Protein AF-A0AAE4UZ36-F1 (afdb_monomer_lite)

Radius of gyration: 22.59 Å; chains: 1; bounding box: 42×23×62 Å

Organism: NCBI:txid1990687

Secondary structure (DSSP, 8-state):
-TTTTHHHH----HHHHHHHHHHHHHHHHHHHHH-SHHHHHHHHHHHHHHHHHHHHHHHHHTTTTSHHHHHHHHHHHHHHHHIIIIIIIHHHHTTTTGGG---

pLDDT: mean 92.18, std 11.39, range [48.03, 98.75]

Structure (mmCIF, N/CA/C/O backbone):
data_AF-A0AAE4UZ36-F1
#
_entry.id   AF-A0AAE4UZ36-F1
#
loop_
_atom_site.group_PDB
_atom_site.id
_atom_site.type_symbol
_atom_site.label_atom_id
_atom_site.label_alt_id
_atom_site.label_comp_id
_atom_site.label_asym_id
_atom_site.label_entity_id
_atom_site.label_seq_id
_atom_site.pdbx_PDB_ins_code
_atom_site.Cartn_x
_atom_site.Cartn_y
_atom_site.Cartn_z
_atom_site.occupancy
_atom_site.B_iso_or_equiv
_atom_site.auth_seq_id
_atom_site.auth_comp_id
_atom_site.auth_asym_id
_atom_site.auth_atom_id
_atom_site.pdbx_PDB_model_num
ATOM 1 N N . MET A 1 1 ? 11.106 2.724 32.831 1.00 48.03 1 MET A N 1
ATOM 2 C CA . MET A 1 1 ? 10.379 1.589 32.226 1.00 48.03 1 MET A CA 1
ATOM 3 C C . MET A 1 1 ? 8.953 2.074 32.040 1.00 48.03 1 MET A C 1
ATOM 5 O O . MET A 1 1 ? 8.321 2.375 33.035 1.00 48.03 1 MET A O 1
ATOM 9 N N . ALA A 1 2 ? 8.479 2.251 30.803 1.00 56.22 2 ALA A N 1
ATOM 10 C CA . ALA A 1 2 ? 7.209 2.937 30.498 1.00 56.22 2 ALA A CA 1
ATOM 11 C C . ALA A 1 2 ? 5.933 2.217 31.001 1.00 56.22 2 ALA A C 1
ATOM 13 O O . ALA A 1 2 ? 4.830 2.635 30.686 1.00 56.22 2 ALA A O 1
ATOM 14 N N . ILE A 1 3 ? 6.085 1.127 31.759 1.00 59.56 3 ILE A N 1
ATOM 15 C CA . ILE A 1 3 ? 5.001 0.265 32.251 1.00 59.56 3 ILE A CA 1
ATOM 16 C C . ILE A 1 3 ? 4.961 0.261 33.798 1.00 59.56 3 ILE A C 1
ATOM 18 O O . ILE A 1 3 ? 4.146 -0.422 34.400 1.00 59.56 3 ILE A O 1
ATOM 22 N N . SER A 1 4 ? 5.829 1.019 34.482 1.00 63.19 4 SER A N 1
ATOM 23 C CA . SER A 1 4 ? 5.873 1.032 35.957 1.00 63.19 4 SER A CA 1
ATOM 24 C C . SER A 1 4 ? 4.811 1.930 36.606 1.00 63.19 4 SER A C 1
ATOM 26 O O . SER A 1 4 ? 4.455 1.680 37.752 1.00 63.19 4 SER A O 1
ATOM 28 N N . ASP A 1 5 ? 4.266 2.898 35.863 1.00 60.19 5 ASP A N 1
ATOM 29 C CA . ASP A 1 5 ? 3.323 3.911 36.367 1.00 60.19 5 ASP A CA 1
ATOM 30 C C . ASP A 1 5 ? 1.870 3.651 35.930 1.00 60.19 5 ASP A C 1
ATOM 32 O O . ASP A 1 5 ? 1.040 4.551 35.951 1.00 60.19 5 ASP A O 1
ATOM 36 N N . VAL A 1 6 ? 1.521 2.421 35.523 1.00 64.88 6 VAL A N 1
ATOM 37 C CA . VAL A 1 6 ? 0.146 2.085 35.089 1.00 64.88 6 VAL A CA 1
ATOM 38 C C . VAL A 1 6 ? -0.882 2.468 36.155 1.00 64.88 6 VAL A C 1
ATOM 40 O O . VAL A 1 6 ? -1.937 2.987 35.818 1.00 64.88 6 VAL A O 1
ATOM 43 N N . THR A 1 7 ? -0.559 2.286 37.434 1.00 66.38 7 THR A N 1
ATOM 44 C CA . THR A 1 7 ? -1.428 2.640 38.564 1.00 66.38 7 THR A CA 1
ATOM 45 C C . THR A 1 7 ? -1.679 4.149 38.676 1.00 66.38 7 THR A C 1
ATOM 47 O O . THR A 1 7 ? -2.778 4.550 39.046 1.00 66.38 7 THR A O 1
ATOM 50 N N . ASP A 1 8 ? -0.700 4.977 38.294 1.00 63.69 8 ASP A N 1
ATOM 51 C CA . ASP A 1 8 ? -0.795 6.444 38.273 1.00 63.69 8 ASP A CA 1
ATOM 52 C C . ASP A 1 8 ? -1.519 6.976 37.026 1.00 63.69 8 ASP A C 1
ATOM 54 O O .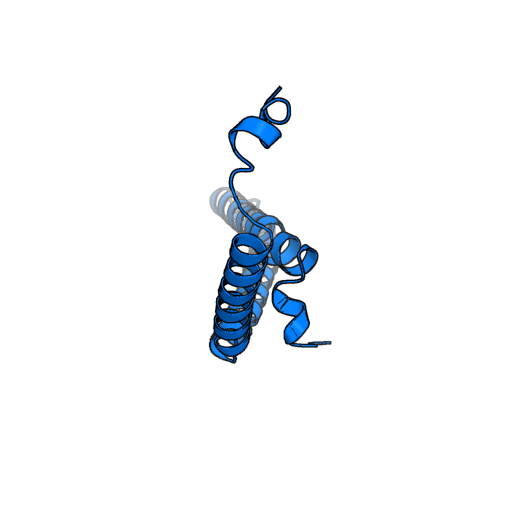 ASP A 1 8 ? -1.757 8.174 36.942 1.00 63.69 8 ASP A O 1
ATOM 58 N N . TYR A 1 9 ? -1.889 6.110 36.075 1.00 56.4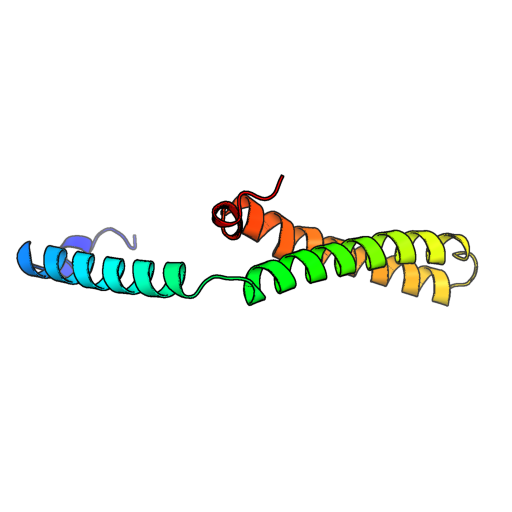1 9 TYR A N 1
ATOM 59 C CA . TYR A 1 9 ? -2.762 6.427 34.934 1.00 56.41 9 TYR A CA 1
ATOM 60 C C . TYR A 1 9 ? -4.086 5.635 34.956 1.00 56.41 9 TYR A C 1
ATOM 62 O O . TYR A 1 9 ? -5.006 5.932 34.194 1.00 56.41 9 TYR A O 1
ATOM 70 N N . ALA A 1 10 ? -4.215 4.637 35.836 1.00 68.44 10 ALA A N 1
ATOM 71 C CA . ALA A 1 10 ? -5.391 3.783 35.999 1.00 68.44 10 ALA A CA 1
ATOM 72 C C . ALA A 1 10 ? -6.405 4.418 36.963 1.00 68.44 10 ALA A C 1
ATOM 74 O O . ALA A 1 10 ? -6.722 3.882 38.022 1.00 68.44 10 ALA A O 1
ATOM 75 N N . HIS A 1 11 ? -6.905 5.594 36.592 1.00 76.06 11 HIS A N 1
ATOM 76 C CA . HIS A 1 11 ? -7.975 6.286 37.324 1.00 76.06 11 HIS A CA 1
ATOM 77 C C . HIS A 1 11 ? -9.375 5.854 36.884 1.00 76.06 11 HIS A C 1
ATOM 79 O O . HIS A 1 11 ? -10.363 6.332 37.436 1.00 76.06 11 HIS A O 1
ATOM 85 N N . LEU A 1 12 ? -9.452 5.020 35.846 1.00 83.81 12 LEU A N 1
ATOM 86 C CA . LEU A 1 12 ? -10.706 4.584 35.258 1.00 83.81 12 LEU A CA 1
ATOM 87 C C . LEU A 1 12 ? -11.391 3.602 36.200 1.00 83.81 12 LEU A C 1
ATOM 89 O O . LEU A 1 12 ? -10.794 2.620 36.643 1.00 83.81 12 LEU A O 1
ATOM 93 N N . THR A 1 13 ? -12.653 3.880 36.495 1.00 89.62 13 THR A N 1
ATOM 94 C CA . THR A 1 13 ? -13.528 2.910 37.142 1.00 89.62 13 THR A CA 1
ATOM 95 C C . THR A 1 13 ? -13.901 1.809 36.151 1.00 89.62 13 THR A C 1
ATOM 97 O O . THR A 1 13 ? -13.787 1.988 34.938 1.00 89.62 13 THR A O 1
ATOM 100 N N . ASP A 1 14 ? -14.410 0.682 36.647 1.00 89.62 14 ASP A N 1
ATOM 101 C CA . ASP A 1 14 ? -14.910 -0.394 35.780 1.00 89.62 14 ASP A CA 1
ATOM 102 C C . ASP A 1 14 ? -15.980 0.113 34.794 1.00 89.62 14 ASP A C 1
ATOM 104 O O . ASP A 1 14 ? -16.006 -0.299 33.636 1.00 89.62 14 ASP A O 1
ATOM 108 N N . ALA A 1 15 ? -16.813 1.068 35.227 1.00 91.88 15 ALA A N 1
ATOM 109 C CA . ALA A 1 15 ? -17.820 1.704 34.382 1.00 91.88 15 ALA A CA 1
ATOM 110 C C . ALA A 1 15 ? -17.199 2.568 33.270 1.00 91.88 15 ALA A C 1
ATOM 112 O O . ALA A 1 15 ? -17.702 2.567 32.148 1.00 91.88 15 ALA A O 1
ATOM 113 N N . ASP A 1 16 ? -16.100 3.277 33.552 1.00 91.31 16 ASP A N 1
ATOM 114 C CA . ASP A 1 16 ? -15.390 4.065 32.536 1.00 91.31 16 ASP A CA 1
ATOM 115 C C . ASP A 1 16 ? -14.725 3.152 31.496 1.00 91.31 16 ASP A C 1
ATOM 117 O O . ASP A 1 16 ? -14.726 3.459 30.304 1.00 91.31 16 ASP A O 1
ATOM 121 N N . VAL A 1 17 ? -14.185 2.008 31.933 1.00 91.25 17 VAL A N 1
ATOM 122 C CA . VAL A 1 17 ? -13.613 0.998 31.032 1.00 91.25 17 VAL A CA 1
ATOM 123 C C . VAL A 1 17 ? -14.696 0.399 30.136 1.00 91.25 17 VAL A C 1
ATOM 125 O O . VAL A 1 17 ? -14.490 0.293 28.930 1.00 91.25 17 VAL A O 1
ATOM 128 N N . GLU A 1 18 ? -15.858 0.046 30.689 1.00 94.31 18 GLU A N 1
ATOM 129 C CA . GLU A 1 18 ? -16.973 -0.507 29.912 1.00 94.31 18 GLU A CA 1
ATOM 130 C C . GLU A 1 18 ? -17.514 0.500 28.887 1.00 94.31 18 GLU A C 1
ATOM 132 O O . GLU A 1 18 ? -17.723 0.146 27.723 1.00 94.31 18 GLU A O 1
ATOM 137 N N . ALA A 1 19 ? -17.663 1.769 29.281 1.00 95.06 19 ALA A N 1
ATOM 138 C CA . ALA A 1 19 ? -18.047 2.841 28.367 1.00 95.06 19 ALA A CA 1
ATOM 139 C C . ALA A 1 19 ? -17.034 2.994 27.220 1.00 95.06 19 ALA A C 1
ATOM 141 O O . ALA A 1 19 ? -17.423 3.019 26.051 1.00 95.06 19 ALA A O 1
ATOM 142 N N . LEU A 1 20 ? -15.735 3.004 27.536 1.00 94.56 20 LEU A N 1
ATOM 143 C CA . LEU A 1 20 ? -14.663 3.108 26.547 1.00 94.56 20 LEU A CA 1
ATOM 144 C C . LEU A 1 20 ? -14.628 1.903 25.591 1.00 94.56 20 LEU A C 1
ATOM 146 O O . LEU A 1 20 ? -14.420 2.071 24.390 1.00 94.56 20 LEU A O 1
ATOM 150 N N . CYS A 1 21 ? -14.858 0.687 26.095 1.00 95.81 21 CYS A N 1
ATOM 151 C CA . CYS A 1 21 ? -15.003 -0.501 25.254 1.00 95.81 21 CYS A CA 1
ATOM 152 C C . CYS A 1 21 ? -16.164 -0.344 24.266 1.00 95.81 21 CYS A C 1
ATOM 154 O O . CYS A 1 21 ? -15.985 -0.611 23.078 1.00 95.81 21 CYS A O 1
ATOM 156 N N . GLY A 1 22 ? -17.317 0.146 24.734 1.00 97.50 22 GLY A N 1
ATOM 157 C CA . GLY A 1 22 ? -18.472 0.420 23.878 1.00 97.50 22 GLY A CA 1
ATOM 158 C C . GLY A 1 22 ? -18.174 1.448 22.783 1.00 97.50 22 GLY A C 1
ATOM 159 O O . GLY A 1 22 ? -18.563 1.252 21.632 1.00 97.50 22 GLY A O 1
ATOM 160 N N . GLU A 1 23 ? -17.436 2.510 23.108 1.00 97.50 23 GLU A N 1
ATOM 161 C CA . GLU A 1 23 ? -17.002 3.517 22.132 1.00 97.50 23 GLU A CA 1
ATOM 162 C C . GLU A 1 23 ? -16.042 2.934 21.084 1.00 97.50 23 GLU A C 1
ATOM 164 O O . GLU A 1 23 ? -16.217 3.166 19.884 1.00 97.50 23 GLU A O 1
ATOM 169 N N . PHE A 1 24 ? -15.057 2.132 21.499 1.00 97.88 24 PHE A N 1
ATOM 170 C CA . PHE A 1 24 ? -14.143 1.475 20.561 1.00 97.88 24 PHE A CA 1
ATOM 171 C C . PHE A 1 24 ? -14.848 0.460 19.664 1.00 97.88 24 PHE A C 1
ATOM 173 O O . PHE A 1 24 ? -14.535 0.380 18.474 1.00 97.88 24 PHE A O 1
ATOM 180 N N . ASP A 1 25 ? -15.812 -0.286 20.199 1.00 97.69 25 ASP A N 1
ATOM 181 C CA . ASP A 1 25 ? -16.618 -1.211 19.410 1.00 97.69 25 ASP A CA 1
ATOM 182 C C . ASP A 1 25 ? -17.495 -0.482 18.393 1.00 97.69 25 ASP A C 1
ATOM 184 O O . ASP A 1 25 ? -17.595 -0.934 17.252 1.00 97.69 25 ASP A O 1
ATOM 188 N N . ALA A 1 26 ? -18.073 0.665 18.759 1.00 97.94 26 ALA A N 1
ATOM 189 C CA . ALA A 1 26 ? -18.812 1.501 17.819 1.00 97.94 26 ALA A CA 1
ATOM 190 C C . ALA A 1 26 ? -17.910 1.973 16.666 1.00 97.94 26 ALA A C 1
ATOM 192 O O . ALA A 1 26 ? -18.260 1.790 15.502 1.00 97.94 26 ALA A O 1
ATOM 193 N N . ILE A 1 27 ? -16.706 2.473 16.974 1.00 97.31 27 ILE A N 1
ATOM 194 C CA . ILE A 1 27 ? -15.723 2.879 15.955 1.00 97.31 27 ILE A CA 1
ATOM 195 C C . ILE A 1 27 ? -15.337 1.693 15.064 1.00 97.31 27 ILE A C 1
ATOM 197 O O . ILE A 1 27 ? -15.285 1.830 13.842 1.00 97.31 27 ILE A O 1
ATOM 201 N N . ARG A 1 28 ? -15.066 0.520 15.649 1.00 95.19 28 ARG A N 1
ATOM 202 C CA . ARG A 1 28 ? -14.732 -0.691 14.890 1.00 95.19 28 ARG A CA 1
ATOM 203 C C . ARG A 1 28 ? -15.853 -1.058 13.923 1.00 95.19 28 ARG A C 1
ATOM 205 O O . ARG A 1 28 ? -15.572 -1.247 12.742 1.00 95.19 28 ARG A O 1
ATOM 212 N N . CYS A 1 29 ? -17.093 -1.115 14.404 1.00 96.62 29 CYS A N 1
ATOM 213 C CA . CYS A 1 29 ? -18.266 -1.412 13.586 1.00 96.62 29 CYS A CA 1
ATOM 214 C C . CYS A 1 29 ? -18.430 -0.404 12.443 1.00 96.62 29 CYS A C 1
ATOM 216 O O . CYS A 1 29 ? -18.649 -0.816 11.307 1.00 96.62 29 CYS A O 1
ATOM 218 N N . ASP A 1 30 ? -18.273 0.893 12.713 1.00 96.56 30 ASP A N 1
ATOM 219 C CA . ASP A 1 30 ? -18.378 1.941 11.694 1.00 96.56 30 ASP A CA 1
ATOM 220 C C . ASP A 1 30 ? -17.303 1.785 10.610 1.00 96.56 30 ASP A C 1
ATOM 222 O O . ASP A 1 30 ? -17.596 1.860 9.413 1.00 96.56 30 ASP A O 1
ATOM 226 N N . ILE A 1 31 ? -16.056 1.513 11.008 1.00 93.88 31 ILE A N 1
ATOM 227 C CA . ILE A 1 31 ? -14.953 1.292 10.068 1.00 93.88 31 ILE A CA 1
ATOM 228 C C . ILE A 1 31 ? -15.166 0.007 9.265 1.00 93.88 31 ILE A C 1
ATOM 230 O O . ILE A 1 31 ? -15.006 0.029 8.045 1.00 93.88 31 ILE A O 1
ATOM 234 N N . GLU A 1 32 ? -15.550 -1.099 9.902 1.00 93.81 32 GLU A N 1
ATOM 235 C CA . GLU A 1 32 ? -15.850 -2.362 9.221 1.00 93.81 32 GLU A CA 1
ATOM 236 C C . GLU A 1 32 ? -17.014 -2.209 8.235 1.00 93.81 32 GLU A C 1
ATOM 238 O O . GLU A 1 32 ? -16.905 -2.670 7.099 1.00 93.81 32 GLU A O 1
ATOM 243 N N . ALA A 1 33 ? -18.075 -1.495 8.617 1.00 94.25 33 ALA A N 1
ATOM 244 C CA . ALA A 1 33 ? -19.222 -1.207 7.758 1.00 94.25 33 ALA A CA 1
ATOM 245 C C . ALA A 1 33 ? -18.885 -0.250 6.602 1.00 94.25 33 ALA A C 1
ATOM 247 O O . ALA A 1 33 ? -19.542 -0.286 5.562 1.00 94.25 33 ALA A O 1
ATOM 248 N N . SER A 1 34 ? -17.868 0.603 6.764 1.00 94.50 34 SER A N 1
ATOM 249 C CA . SER A 1 34 ? -17.411 1.512 5.708 1.00 94.50 34 SER A CA 1
ATOM 250 C C . SER A 1 34 ? -16.619 0.816 4.595 1.00 94.50 34 SER A C 1
ATOM 252 O O . SER A 1 34 ? -16.496 1.375 3.501 1.00 94.50 34 SER A O 1
ATOM 254 N N . ARG A 1 35 ? -16.098 -0.395 4.853 1.00 94.88 35 ARG A N 1
ATOM 255 C CA . ARG A 1 35 ? -15.353 -1.184 3.864 1.00 94.88 35 ARG A CA 1
ATOM 256 C C . ARG A 1 35 ? -16.271 -1.626 2.736 1.00 94.88 35 ARG A C 1
ATOM 258 O O . ARG A 1 35 ? -17.420 -2.009 2.951 1.00 94.88 35 ARG A O 1
ATOM 265 N N . GLY A 1 36 ? -15.746 -1.649 1.517 1.00 94.75 36 GLY A N 1
ATOM 266 C CA . GLY A 1 36 ? -16.510 -2.198 0.405 1.00 94.75 36 GLY A CA 1
ATOM 267 C C . GLY A 1 36 ? -15.787 -2.189 -0.928 1.00 94.75 36 GLY A C 1
ATOM 268 O O . GLY A 1 36 ? -14.571 -2.347 -1.026 1.00 94.75 36 GLY A O 1
ATOM 269 N N . GLU A 1 37 ? -16.560 -2.002 -1.996 1.00 95.31 37 GLU A N 1
ATOM 270 C CA . GLU A 1 37 ? -16.077 -2.157 -3.370 1.00 95.31 37 GLU A CA 1
ATOM 271 C C . GLU A 1 37 ? -14.920 -1.205 -3.714 1.00 95.31 37 GLU A C 1
ATOM 273 O O . GLU A 1 37 ? -14.059 -1.528 -4.532 1.00 95.31 37 GLU A O 1
ATOM 278 N N . ARG A 1 38 ? -14.872 -0.019 -3.093 1.00 96.00 38 ARG A N 1
ATOM 279 C CA . ARG A 1 38 ? -13.769 0.928 -3.294 1.00 96.00 38 ARG A CA 1
ATOM 280 C C . ARG A 1 38 ? -12.440 0.336 -2.831 1.00 96.00 38 ARG A C 1
ATOM 282 O O . ARG A 1 38 ? -11.459 0.445 -3.566 1.00 96.00 38 ARG A O 1
ATOM 289 N N . ASP A 1 39 ? -12.426 -0.280 -1.657 1.00 96.38 39 ASP A N 1
ATOM 290 C CA . ASP A 1 39 ? -11.227 -0.857 -1.053 1.00 96.38 39 ASP A CA 1
ATOM 291 C C . ASP A 1 39 ? -10.804 -2.120 -1.806 1.00 96.38 39 ASP A C 1
ATOM 293 O O . ASP A 1 39 ? -9.633 -2.263 -2.159 1.00 96.38 39 ASP A O 1
ATOM 297 N N . ALA A 1 40 ? -11.770 -2.966 -2.182 1.00 95.88 40 ALA A N 1
ATOM 298 C CA . ALA A 1 40 ? -11.527 -4.127 -3.039 1.00 95.88 40 ALA A CA 1
ATOM 299 C C . ALA A 1 40 ? -10.917 -3.716 -4.393 1.00 95.88 40 ALA A C 1
ATOM 301 O O . ALA A 1 40 ? -9.904 -4.252 -4.848 1.00 95.88 40 ALA A O 1
ATOM 302 N N . ARG A 1 41 ? -11.480 -2.688 -5.039 1.00 97.31 41 ARG A N 1
ATOM 303 C CA . ARG A 1 41 ? -10.946 -2.166 -6.302 1.00 97.31 41 ARG A CA 1
ATOM 304 C C . ARG A 1 41 ? -9.540 -1.605 -6.130 1.00 97.31 41 ARG A C 1
ATOM 306 O O . ARG A 1 41 ? -8.707 -1.805 -7.015 1.00 97.31 41 ARG A O 1
ATOM 313 N N . TYR A 1 42 ? -9.280 -0.916 -5.020 1.00 97.00 42 TYR A N 1
ATOM 314 C CA . TYR A 1 42 ? -7.955 -0.409 -4.695 1.00 97.00 42 TYR A CA 1
ATOM 315 C C . TYR A 1 42 ? -6.940 -1.554 -4.645 1.00 97.00 42 TYR A C 1
ATOM 317 O O . TYR A 1 42 ? -6.017 -1.551 -5.461 1.00 97.00 42 TYR A O 1
ATOM 325 N N . ILE A 1 43 ? -7.150 -2.574 -3.807 1.00 96.69 43 ILE A N 1
ATOM 326 C CA . ILE A 1 43 ? -6.170 -3.655 -3.639 1.00 96.69 43 ILE A CA 1
ATOM 327 C C . ILE A 1 43 ? -5.955 -4.455 -4.929 1.00 96.69 43 ILE A C 1
ATOM 329 O O . ILE A 1 43 ? -4.810 -4.671 -5.329 1.00 96.69 43 ILE A O 1
ATOM 333 N N . HIS A 1 44 ? -7.015 -4.783 -5.676 1.00 97.12 44 HIS A N 1
ATOM 334 C CA . HIS A 1 44 ? -6.870 -5.436 -6.981 1.00 97.12 44 HIS A CA 1
ATOM 335 C C . HIS A 1 44 ? -6.101 -4.576 -7.990 1.00 97.12 44 HIS A C 1
ATOM 337 O O . HIS A 1 44 ? -5.274 -5.085 -8.755 1.00 97.12 44 HIS A O 1
ATOM 343 N N . SER A 1 45 ? -6.351 -3.263 -8.010 1.00 97.88 45 SER A N 1
ATOM 344 C CA . SER A 1 45 ? -5.631 -2.349 -8.898 1.00 97.88 45 SER A CA 1
ATOM 345 C C . SER A 1 45 ? -4.153 -2.232 -8.521 1.00 97.88 45 SER A C 1
ATOM 347 O O . SER A 1 45 ? -3.307 -2.234 -9.418 1.00 97.88 45 SER A O 1
ATOM 349 N N . THR A 1 46 ? -3.837 -2.232 -7.225 1.00 98.12 46 THR A N 1
ATOM 350 C CA . THR A 1 46 ? -2.470 -2.219 -6.696 1.00 98.12 46 THR A CA 1
ATOM 351 C C . THR A 1 46 ? -1.734 -3.511 -7.039 1.00 98.12 46 THR A C 1
ATOM 353 O O . THR A 1 46 ? -0.610 -3.451 -7.537 1.00 98.12 46 THR A O 1
ATOM 356 N N . ILE A 1 47 ? -2.377 -4.677 -6.889 1.00 97.81 47 ILE A N 1
ATOM 357 C CA . ILE A 1 47 ? -1.822 -5.973 -7.318 1.00 97.81 47 ILE A CA 1
ATOM 358 C C . ILE A 1 47 ? -1.519 -5.950 -8.819 1.00 97.81 47 ILE A C 1
ATOM 360 O O . ILE A 1 47 ? -0.426 -6.323 -9.249 1.00 97.81 47 ILE A O 1
ATOM 364 N N . ARG A 1 48 ? -2.464 -5.474 -9.642 1.00 98.38 48 ARG A N 1
ATOM 365 C CA . ARG A 1 48 ? -2.259 -5.375 -11.093 1.00 98.38 48 ARG A CA 1
ATOM 366 C C . ARG A 1 48 ? -1.107 -4.435 -11.438 1.00 98.38 48 ARG A C 1
ATOM 368 O O . ARG A 1 48 ? -0.311 -4.765 -12.317 1.00 98.38 48 ARG A O 1
ATOM 375 N N . LEU A 1 49 ? -1.009 -3.286 -10.769 1.00 98.50 49 LEU A N 1
ATOM 376 C CA . LEU A 1 49 ? 0.085 -2.335 -10.952 1.00 98.50 49 LEU A CA 1
ATOM 377 C C . LEU A 1 49 ? 1.430 -2.979 -10.601 1.00 98.50 49 LEU A C 1
ATOM 379 O O . LEU A 1 49 ? 2.334 -2.959 -11.432 1.00 98.50 49 LEU A O 1
ATOM 383 N N . GLN A 1 50 ? 1.545 -3.602 -9.426 1.00 98.56 50 GLN A N 1
ATOM 384 C CA . GLN A 1 50 ? 2.767 -4.272 -8.976 1.00 98.56 50 GLN A CA 1
ATOM 385 C C . GLN A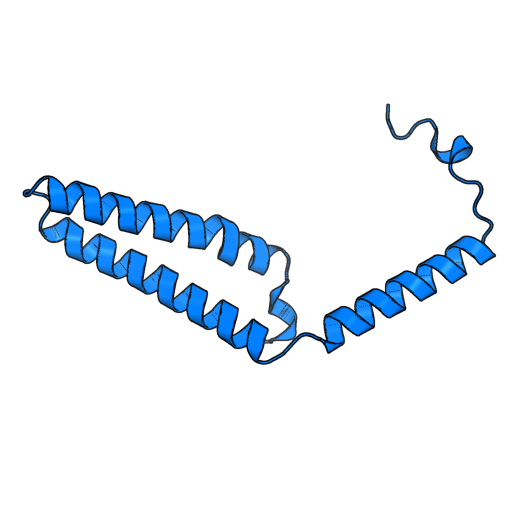 1 50 ? 3.220 -5.342 -9.978 1.00 98.56 50 GLN A C 1
ATOM 387 O O . GLN A 1 50 ? 4.367 -5.307 -10.425 1.00 98.56 50 GLN A O 1
ATOM 392 N N . ARG A 1 51 ? 2.313 -6.227 -10.414 1.00 98.50 51 ARG A N 1
ATOM 393 C CA . ARG A 1 51 ? 2.621 -7.283 -11.397 1.00 98.50 51 ARG A CA 1
ATOM 394 C C . ARG A 1 51 ? 3.024 -6.721 -12.759 1.00 98.50 51 ARG A C 1
ATOM 396 O O . ARG A 1 51 ? 3.892 -7.281 -13.432 1.00 98.50 51 ARG A O 1
ATOM 403 N N . SER A 1 52 ? 2.411 -5.609 -13.167 1.00 98.62 52 SER A N 1
ATOM 404 C CA . SER A 1 52 ? 2.746 -4.920 -14.419 1.00 98.62 52 SER A CA 1
ATOM 405 C C . SER A 1 52 ? 4.133 -4.284 -14.350 1.00 98.62 52 SER A C 1
ATOM 407 O O . SER A 1 52 ? 4.902 -4.409 -15.300 1.00 98.62 52 SER A O 1
ATOM 409 N N . LEU A 1 53 ? 4.480 -3.649 -13.225 1.00 98.62 53 LEU A N 1
ATOM 410 C CA . LEU A 1 53 ? 5.816 -3.103 -12.981 1.00 98.62 53 LEU A CA 1
ATOM 411 C C . LEU A 1 53 ? 6.871 -4.210 -12.943 1.00 98.62 53 LEU A C 1
ATOM 413 O O . LEU A 1 53 ? 7.929 -4.053 -13.544 1.00 98.62 53 LEU A O 1
ATOM 417 N N . GLU A 1 54 ? 6.579 -5.339 -12.293 1.00 98.62 54 GLU A N 1
ATOM 418 C CA . GLU A 1 54 ? 7.496 -6.476 -12.249 1.00 98.62 54 GLU A CA 1
ATOM 419 C C . GLU A 1 54 ? 7.741 -7.044 -13.653 1.00 98.62 54 GLU A C 1
ATOM 421 O O . GLU A 1 54 ? 8.880 -7.128 -14.115 1.00 98.62 54 GLU A O 1
ATOM 426 N N . THR A 1 55 ? 6.668 -7.401 -14.361 1.00 98.56 55 THR A N 1
ATOM 427 C CA . THR A 1 55 ? 6.763 -8.004 -15.697 1.00 98.56 55 THR A CA 1
ATOM 428 C C . THR A 1 55 ? 7.392 -7.028 -16.690 1.00 98.56 55 THR A C 1
ATOM 430 O O . THR A 1 55 ? 8.289 -7.403 -17.445 1.00 98.56 55 THR A O 1
ATOM 433 N N . GLY A 1 56 ? 6.975 -5.760 -16.659 1.00 98.38 56 GLY A N 1
ATOM 434 C CA . GLY A 1 56 ? 7.521 -4.696 -17.497 1.00 98.38 56 GLY A CA 1
ATOM 435 C C . GLY A 1 56 ? 8.988 -4.404 -17.190 1.00 98.38 56 GLY A C 1
ATOM 436 O O . GLY A 1 56 ? 9.789 -4.293 -18.112 1.00 98.38 56 GLY A O 1
ATOM 437 N N . GLY A 1 57 ? 9.373 -4.358 -15.913 1.00 98.25 57 GLY A N 1
ATOM 438 C CA . GLY A 1 57 ? 10.764 -4.196 -15.496 1.00 98.25 57 GLY A CA 1
ATOM 439 C C . GLY A 1 57 ? 11.648 -5.325 -16.021 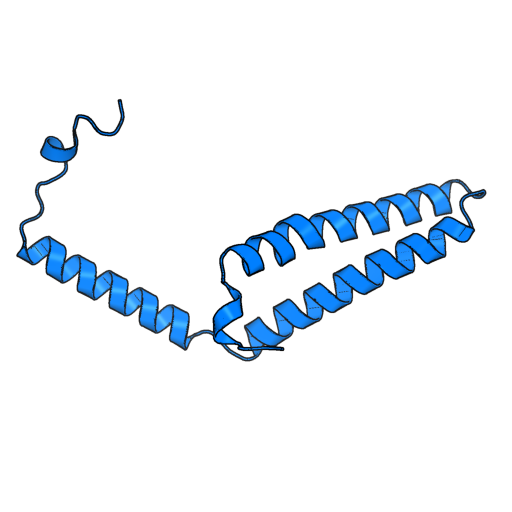1.00 98.25 57 GLY A C 1
ATOM 440 O O . GLY A 1 57 ? 12.679 -5.059 -16.636 1.00 98.25 57 GLY A O 1
ATOM 441 N N . ARG A 1 58 ? 11.204 -6.583 -15.884 1.00 98.31 58 ARG A N 1
ATOM 442 C CA . ARG A 1 58 ? 11.901 -7.747 -16.462 1.00 98.31 58 ARG A CA 1
ATOM 443 C C . ARG A 1 58 ? 12.002 -7.645 -17.985 1.00 98.31 58 ARG A C 1
ATOM 445 O O . ARG A 1 58 ? 13.075 -7.889 -18.524 1.00 98.31 58 ARG A O 1
ATOM 452 N N . ALA A 1 59 ? 10.922 -7.248 -18.663 1.00 98.38 59 ALA A N 1
ATOM 453 C CA . ALA A 1 59 ? 10.897 -7.063 -20.114 1.00 98.38 59 ALA A CA 1
ATOM 454 C C . ALA A 1 59 ? 11.899 -5.988 -20.582 1.00 98.38 59 ALA A C 1
ATOM 456 O O . ALA A 1 59 ? 12.662 -6.213 -21.518 1.00 98.38 59 ALA A O 1
ATOM 457 N N . VAL A 1 60 ? 11.950 -4.840 -19.900 1.00 98.19 60 VAL A N 1
ATOM 458 C CA . VAL A 1 60 ? 12.892 -3.750 -20.203 1.00 98.19 60 VAL A CA 1
ATOM 459 C C . VAL A 1 60 ? 14.344 -4.200 -20.012 1.00 98.19 60 VAL A C 1
ATOM 461 O O . VAL A 1 60 ? 15.206 -3.860 -20.824 1.00 98.19 60 VAL A O 1
ATOM 464 N N . LEU A 1 61 ? 14.621 -5.019 -18.993 1.00 97.69 61 LEU A N 1
ATOM 465 C CA . LEU A 1 61 ? 15.971 -5.523 -18.737 1.00 97.69 61 LEU A CA 1
ATOM 466 C C . LEU A 1 61 ? 16.503 -6.472 -19.825 1.00 97.69 61 LEU A C 1
ATOM 468 O O . LEU A 1 61 ? 17.716 -6.681 -19.878 1.00 97.69 61 LEU A O 1
ATOM 472 N N . PHE A 1 62 ? 15.683 -6.983 -20.749 1.00 96.88 62 PHE A N 1
ATOM 473 C CA . PHE A 1 62 ? 16.220 -7.676 -21.930 1.00 96.88 62 PHE A CA 1
ATOM 474 C C . PHE A 1 62 ? 17.061 -6.753 -22.826 1.00 96.88 62 PHE A C 1
ATOM 476 O O . PHE A 1 62 ? 17.958 -7.233 -23.511 1.00 96.88 62 PHE A O 1
ATOM 483 N N . ALA A 1 63 ? 16.835 -5.435 -22.781 1.00 96.38 63 ALA A N 1
ATOM 484 C CA . ALA A 1 63 ? 17.625 -4.431 -23.493 1.00 96.38 63 ALA A CA 1
ATOM 485 C C . ALA A 1 63 ? 18.720 -3.792 -22.609 1.00 96.38 63 ALA A C 1
ATOM 487 O O . ALA A 1 63 ? 19.180 -2.687 -22.899 1.00 96.38 63 ALA A O 1
ATOM 488 N N . SER A 1 64 ? 19.161 -4.458 -21.530 1.00 93.50 64 SER A N 1
ATOM 489 C CA . SER A 1 64 ? 20.089 -3.881 -20.530 1.00 93.50 64 SER A CA 1
ATOM 490 C C . SER A 1 64 ? 21.469 -3.486 -21.061 1.00 93.50 64 SER A C 1
ATOM 492 O O . SER A 1 64 ? 22.192 -2.768 -20.374 1.00 93.50 64 SER A O 1
ATOM 494 N N . TRP A 1 65 ? 21.855 -3.905 -22.270 1.00 94.88 65 TRP A N 1
ATOM 495 C CA . TRP A 1 65 ? 23.073 -3.390 -22.909 1.00 94.88 65 TRP A CA 1
ATOM 496 C C . TRP A 1 65 ? 22.995 -1.877 -23.171 1.00 94.88 65 TRP A C 1
ATOM 498 O O . TRP A 1 65 ? 24.022 -1.225 -23.344 1.00 94.88 65 TRP A O 1
ATOM 508 N N . PHE A 1 66 ? 21.784 -1.312 -23.213 1.00 95.31 66 PHE A N 1
ATOM 509 C CA . PHE A 1 66 ? 21.539 0.119 -23.289 1.00 95.31 66 PHE A CA 1
ATOM 510 C C . PHE A 1 66 ? 21.383 0.687 -21.863 1.00 95.31 66 PHE A C 1
ATOM 512 O O . PHE A 1 66 ? 20.392 0.373 -21.197 1.00 95.31 66 PHE A O 1
ATOM 519 N N . PRO A 1 67 ? 22.311 1.536 -21.370 1.00 96.44 67 PRO A N 1
ATOM 520 C CA . PRO A 1 67 ? 22.330 1.948 -19.961 1.00 96.44 67 PRO A CA 1
ATOM 521 C C . PRO A 1 67 ? 21.028 2.579 -19.434 1.00 96.44 67 PRO A C 1
ATOM 523 O O . PRO A 1 67 ? 20.631 2.255 -18.313 1.00 96.44 67 PRO A O 1
ATOM 526 N N . PRO A 1 68 ? 20.299 3.413 -20.205 1.00 96.88 68 PRO A N 1
ATOM 527 C CA . PRO A 1 68 ? 18.998 3.912 -19.763 1.00 96.88 68 PRO A CA 1
ATOM 528 C C . PRO A 1 68 ? 17.947 2.812 -19.574 1.00 96.88 68 PRO A C 1
ATOM 530 O O . PRO A 1 68 ? 17.154 2.897 -18.640 1.00 96.88 68 PRO A O 1
ATOM 533 N N . ALA A 1 69 ? 17.946 1.764 -20.410 1.00 96.44 69 ALA A N 1
ATOM 534 C CA . ALA A 1 69 ? 17.035 0.630 -20.240 1.00 96.44 69 ALA A CA 1
ATOM 535 C C . ALA A 1 69 ? 17.383 -0.178 -18.985 1.00 96.44 69 ALA A C 1
ATOM 537 O O . ALA A 1 69 ? 16.488 -0.529 -18.223 1.00 96.44 69 ALA A O 1
ATOM 538 N N . TRP A 1 70 ? 18.671 -0.404 -18.710 1.00 97.81 70 TRP A N 1
ATOM 539 C CA . TRP A 1 70 ? 19.097 -1.040 -17.460 1.00 97.81 70 TRP A CA 1
ATOM 540 C C . TRP A 1 70 ? 18.619 -0.266 -16.222 1.00 97.81 70 TRP A C 1
ATOM 542 O O . TRP A 1 70 ? 18.041 -0.854 -15.302 1.00 97.81 70 TRP A O 1
ATOM 552 N N . LEU A 1 71 ? 18.803 1.060 -16.217 1.00 98.25 71 LEU A N 1
ATOM 553 C CA . LEU A 1 71 ? 18.368 1.913 -15.112 1.00 98.25 71 LEU A CA 1
ATOM 554 C C . LEU A 1 71 ? 16.842 1.884 -14.953 1.00 98.25 71 LEU A C 1
ATOM 556 O O . LEU A 1 71 ? 16.345 1.684 -13.846 1.00 98.25 71 LEU A O 1
ATOM 560 N N . ALA A 1 72 ? 16.100 2.035 -16.054 1.00 98.25 72 ALA A N 1
ATOM 561 C CA . ALA A 1 72 ? 14.641 2.009 -16.044 1.00 98.25 72 ALA A CA 1
ATOM 562 C C . ALA A 1 72 ? 14.093 0.656 -15.569 1.00 98.25 72 ALA A C 1
ATOM 564 O O . ALA A 1 72 ? 13.229 0.616 -14.698 1.00 98.25 72 ALA A O 1
ATOM 565 N N . GLY A 1 73 ? 14.621 -0.455 -16.088 1.00 98.38 73 GLY A N 1
ATOM 566 C CA . GLY A 1 73 ? 14.219 -1.801 -15.683 1.00 98.38 73 GLY A CA 1
ATOM 567 C C . GLY A 1 73 ? 14.493 -2.065 -14.202 1.00 98.38 73 GLY A C 1
ATOM 568 O O . GLY A 1 73 ? 13.620 -2.561 -13.493 1.00 98.38 73 GLY A O 1
ATOM 569 N N . THR A 1 74 ? 15.662 -1.653 -13.705 1.00 98.25 74 THR A N 1
ATOM 570 C CA . THR A 1 74 ? 16.014 -1.772 -12.281 1.00 98.25 74 THR A CA 1
ATOM 571 C C . THR A 1 74 ? 15.084 -0.936 -11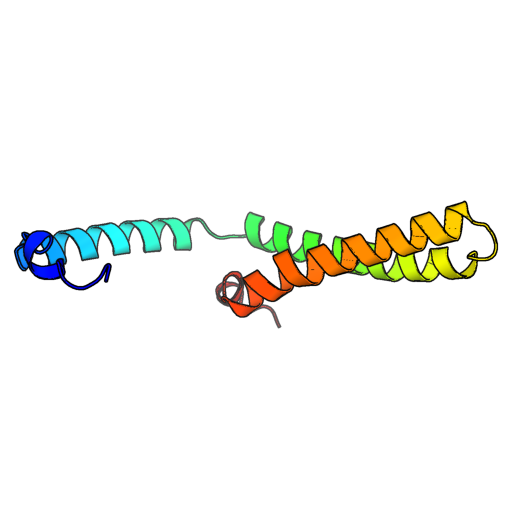.401 1.00 98.25 74 THR A C 1
ATOM 573 O O . THR A 1 74 ? 14.601 -1.431 -10.383 1.00 98.25 74 THR A O 1
ATOM 576 N N . ALA A 1 75 ? 14.780 0.302 -11.802 1.00 98.56 75 ALA A N 1
ATOM 577 C CA . ALA A 1 75 ? 13.848 1.164 -11.080 1.00 98.56 75 ALA A CA 1
ATOM 578 C C . ALA A 1 75 ? 12.435 0.559 -11.028 1.00 98.56 75 ALA A C 1
ATOM 580 O O . ALA A 1 75 ? 11.848 0.488 -9.952 1.00 98.56 75 ALA A O 1
ATOM 581 N N . LEU A 1 76 ? 11.924 0.049 -12.156 1.00 98.62 76 LEU A N 1
ATOM 582 C CA . LEU A 1 76 ? 10.621 -0.624 -12.226 1.00 98.62 76 LEU A CA 1
ATOM 583 C C . LEU A 1 76 ? 10.544 -1.819 -11.266 1.00 98.62 76 LEU A C 1
ATOM 585 O O . LEU A 1 76 ? 9.575 -1.936 -10.515 1.00 98.62 76 LEU A O 1
ATOM 589 N N . LEU A 1 77 ? 11.573 -2.673 -11.241 1.00 98.75 77 LEU A N 1
ATOM 590 C CA . LEU A 1 77 ? 11.630 -3.813 -10.321 1.00 98.75 77 LEU A CA 1
ATOM 591 C C . LEU A 1 77 ? 11.748 -3.386 -8.857 1.00 98.75 77 LEU A C 1
ATOM 593 O O . LEU A 1 77 ? 11.087 -3.967 -7.998 1.00 98.75 77 LEU A O 1
ATOM 597 N N . GLY A 1 78 ? 12.554 -2.362 -8.567 1.00 98.62 78 GLY A N 1
ATOM 598 C CA . GLY A 1 78 ? 12.678 -1.802 -7.223 1.00 98.62 78 GLY A CA 1
ATOM 599 C C . GLY A 1 78 ? 11.340 -1.277 -6.705 1.00 98.62 78 GLY A C 1
ATOM 600 O O . GLY A 1 78 ? 10.920 -1.634 -5.606 1.00 98.62 78 GLY A O 1
AT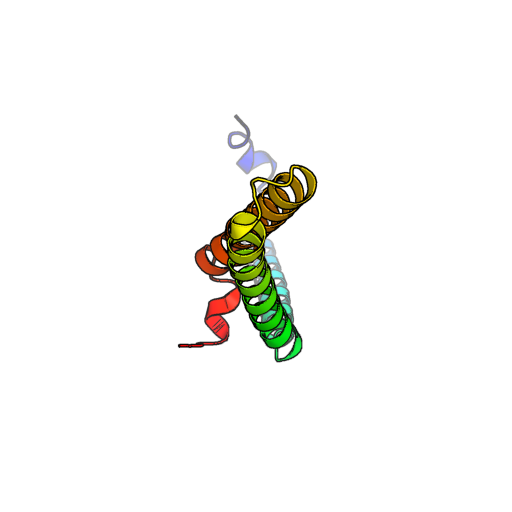OM 601 N N . THR A 1 79 ? 10.621 -0.501 -7.519 1.00 98.69 79 THR A N 1
ATOM 602 C CA . THR A 1 79 ? 9.279 -0.016 -7.175 1.00 98.69 79 THR A CA 1
ATOM 603 C C . THR A 1 79 ? 8.290 -1.166 -7.008 1.00 98.69 79 THR A C 1
ATOM 605 O O . THR A 1 79 ? 7.563 -1.187 -6.016 1.00 98.69 79 THR A O 1
ATOM 608 N N . ALA A 1 80 ? 8.288 -2.151 -7.914 1.00 98.69 80 ALA A N 1
ATOM 609 C CA . ALA A 1 80 ? 7.436 -3.333 -7.786 1.00 98.69 80 ALA A CA 1
ATOM 610 C C . ALA A 1 80 ? 7.675 -4.056 -6.452 1.00 98.69 80 ALA A C 1
ATOM 612 O O . ALA A 1 80 ? 6.717 -4.439 -5.785 1.00 98.69 80 ALA A O 1
ATOM 613 N N . LYS A 1 81 ? 8.940 -4.187 -6.028 1.00 98.38 81 LYS A N 1
ATOM 614 C CA . LYS A 1 81 ? 9.294 -4.841 -4.765 1.00 98.38 81 LYS A CA 1
ATOM 615 C C . LYS A 1 81 ? 8.863 -4.040 -3.538 1.00 98.38 81 LYS A C 1
ATOM 617 O O . LYS A 1 81 ? 8.410 -4.626 -2.559 1.00 98.38 81 LYS A O 1
ATOM 622 N N . ILE A 1 82 ? 8.985 -2.714 -3.582 1.00 98.50 82 ILE A N 1
ATOM 623 C CA . ILE A 1 82 ? 8.520 -1.843 -2.495 1.00 98.50 82 ILE A CA 1
ATOM 624 C C . ILE A 1 82 ? 7.006 -1.986 -2.318 1.00 98.50 82 ILE A C 1
ATOM 626 O O . ILE A 1 82 ? 6.555 -2.194 -1.196 1.00 98.50 82 ILE A O 1
ATOM 630 N N . VAL A 1 83 ? 6.236 -1.938 -3.412 1.00 98.31 83 VAL A N 1
ATOM 631 C CA . VAL A 1 83 ? 4.774 -2.112 -3.366 1.00 98.31 83 VAL A CA 1
ATOM 632 C C . VAL A 1 83 ? 4.407 -3.514 -2.879 1.00 98.31 83 VAL A C 1
ATOM 634 O O . VAL A 1 83 ? 3.558 -3.659 -2.005 1.00 98.31 83 VAL A O 1
ATOM 637 N N . GLU A 1 84 ? 5.076 -4.552 -3.387 1.00 98.25 84 GLU A N 1
ATOM 638 C CA . GLU A 1 84 ? 4.858 -5.926 -2.927 1.00 98.25 84 GLU A CA 1
ATOM 639 C C . GLU A 1 84 ? 5.089 -6.061 -1.418 1.00 98.25 84 GLU A C 1
ATOM 641 O O . GLU A 1 84 ? 4.280 -6.675 -0.739 1.00 98.25 84 GLU A O 1
ATOM 646 N N . ASN A 1 85 ? 6.166 -5.492 -0.875 1.00 97.88 85 ASN A N 1
ATOM 647 C CA . ASN A 1 85 ? 6.526 -5.714 0.522 1.00 97.88 85 ASN A CA 1
ATOM 648 C C . ASN A 1 85 ? 5.751 -4.813 1.492 1.00 97.88 85 ASN A C 1
ATOM 650 O O . ASN A 1 85 ? 5.232 -5.292 2.497 1.00 97.88 85 ASN A O 1
ATOM 654 N N . MET A 1 86 ? 5.700 -3.511 1.203 1.00 97.62 86 MET A N 1
ATOM 655 C CA . MET A 1 86 ? 5.190 -2.503 2.138 1.00 97.62 86 MET A CA 1
ATOM 656 C C . MET A 1 86 ? 3.675 -2.331 2.056 1.00 97.62 86 MET A C 1
ATOM 658 O O . MET A 1 86 ? 3.067 -2.001 3.064 1.00 97.62 86 MET A O 1
ATOM 662 N N . GLU A 1 87 ? 3.074 -2.554 0.885 1.00 96.56 87 GLU A N 1
ATOM 663 C CA . GLU A 1 87 ? 1.634 -2.360 0.686 1.00 96.56 87 GLU A CA 1
ATOM 664 C C . GLU A 1 87 ? 0.893 -3.696 0.639 1.00 96.56 87 GLU A C 1
ATOM 666 O O . GLU A 1 87 ? -0.073 -3.893 1.365 1.00 96.56 87 GLU A O 1
ATOM 671 N N . LEU A 1 88 ? 1.335 -4.642 -0.193 1.00 96.75 88 LEU A N 1
ATOM 672 C CA . LEU A 1 88 ? 0.619 -5.912 -0.342 1.00 96.75 88 LEU A CA 1
ATOM 673 C C . LEU A 1 88 ? 0.941 -6.866 0.813 1.00 96.75 88 LEU A C 1
ATOM 675 O O . LEU A 1 88 ? 0.054 -7.258 1.561 1.00 96.75 88 LEU A O 1
ATOM 679 N N . GLY A 1 89 ? 2.215 -7.213 0.988 1.00 96.19 89 GLY A N 1
ATOM 680 C CA . GLY A 1 89 ? 2.671 -8.199 1.962 1.00 96.19 89 GLY A CA 1
ATOM 681 C C . GLY A 1 89 ? 2.356 -7.797 3.397 1.00 96.19 89 GLY A C 1
ATOM 682 O O . GLY A 1 89 ? 1.799 -8.600 4.136 1.00 96.19 89 GLY A O 1
ATOM 683 N N . HIS A 1 90 ? 2.656 -6.554 3.780 1.00 97.38 90 HIS A N 1
ATOM 684 C CA . HIS A 1 90 ? 2.376 -6.051 5.125 1.00 97.38 90 HIS A CA 1
ATOM 685 C C . HIS A 1 90 ? 0.873 -6.047 5.447 1.00 97.38 90 HIS A C 1
ATOM 687 O O . HIS A 1 90 ? 0.462 -6.637 6.444 1.00 97.38 90 HIS A O 1
ATOM 693 N N . ASN A 1 91 ? 0.042 -5.456 4.582 1.00 95.88 91 ASN A N 1
ATOM 694 C CA . ASN A 1 91 ? -1.390 -5.312 4.860 1.00 95.88 91 ASN A CA 1
ATOM 695 C C . ASN A 1 91 ? -2.135 -6.652 4.791 1.00 95.88 91 ASN A C 1
ATOM 697 O O . ASN A 1 91 ? -3.011 -6.909 5.616 1.00 95.88 91 ASN A O 1
ATOM 701 N N . VAL A 1 92 ? -1.771 -7.534 3.851 1.00 95.00 92 VAL A N 1
ATOM 702 C CA . VAL A 1 92 ? -2.328 -8.897 3.787 1.00 95.00 92 VAL A CA 1
ATOM 703 C C . VAL A 1 92 ? -1.899 -9.711 5.008 1.00 95.00 92 VAL A C 1
ATOM 705 O O . VAL A 1 92 ? -2.735 -10.361 5.620 1.00 95.00 92 VAL A O 1
ATOM 708 N N . MET A 1 93 ? -0.631 -9.637 5.426 1.00 95.06 93 MET A N 1
ATOM 709 C CA . MET A 1 93 ? -0.151 -10.350 6.619 1.00 95.06 93 MET A CA 1
ATOM 710 C C . MET A 1 93 ? -0.832 -9.871 7.909 1.00 95.06 93 MET A C 1
ATOM 712 O O . MET A 1 93 ? -1.005 -10.659 8.835 1.00 95.06 93 MET A O 1
ATOM 716 N N . HIS A 1 94 ? -1.238 -8.601 7.966 1.00 96.44 94 HIS A N 1
ATOM 717 C CA . HIS A 1 94 ? -2.026 -8.048 9.069 1.00 96.44 94 HIS A CA 1
ATOM 718 C C . HIS A 1 94 ? -3.540 -8.296 8.951 1.00 96.44 94 HIS A C 1
ATOM 720 O O . HIS A 1 94 ? -4.292 -7.813 9.795 1.00 96.44 94 HIS A O 1
ATOM 726 N N . GLY A 1 95 ? -4.001 -9.039 7.940 1.00 94.06 95 GLY A N 1
ATOM 727 C CA . GLY A 1 95 ? -5.408 -9.416 7.777 1.00 94.06 95 GLY A CA 1
ATOM 728 C C . GLY A 1 95 ? -6.326 -8.274 7.330 1.00 94.06 95 GLY A C 1
ATOM 729 O O . GLY A 1 95 ? -7.549 -8.378 7.431 1.00 94.06 95 GLY A O 1
ATOM 730 N N . GLN A 1 96 ? -5.774 -7.166 6.812 1.00 94.25 96 GLN A N 1
ATOM 731 C CA . GLN A 1 96 ? -6.559 -5.997 6.380 1.00 94.25 96 GLN A CA 1
ATOM 732 C C . GLN A 1 96 ? -7.624 -6.355 5.329 1.00 94.25 96 GLN A C 1
ATOM 734 O O . GLN A 1 96 ? -8.661 -5.695 5.232 1.00 94.25 96 GLN A O 1
ATOM 739 N N . TRP A 1 97 ? -7.360 -7.399 4.546 1.00 94.94 97 TRP A N 1
ATOM 740 C CA . TRP A 1 97 ? -8.140 -7.804 3.383 1.00 94.94 97 TRP A CA 1
ATOM 741 C C . TRP A 1 97 ? -8.954 -9.089 3.600 1.00 94.94 97 TRP A C 1
ATOM 743 O O . TRP A 1 97 ? -9.713 -9.468 2.711 1.00 94.94 97 TRP A O 1
ATOM 753 N N . ASP A 1 98 ? -8.867 -9.720 4.777 1.00 94.56 98 ASP A N 1
ATOM 754 C CA . ASP A 1 98 ? -9.487 -11.028 5.063 1.00 94.56 98 ASP A CA 1
ATOM 755 C C . ASP A 1 98 ? -11.015 -11.004 4.935 1.00 94.56 98 ASP A C 1
ATOM 757 O O . ASP A 1 98 ? -11.636 -11.980 4.519 1.00 94.56 98 ASP A O 1
ATOM 761 N N . TRP A 1 99 ? -11.631 -9.854 5.220 1.00 94.12 99 TRP A N 1
ATOM 762 C CA . TRP A 1 99 ? -13.075 -9.649 5.086 1.00 94.12 99 TRP A CA 1
ATOM 763 C C . TRP A 1 99 ? -13.589 -9.879 3.655 1.00 94.12 99 TRP A C 1
ATOM 765 O O . TRP A 1 99 ? -14.767 -10.193 3.478 1.00 94.12 99 TRP A O 1
ATOM 775 N N . MET A 1 100 ? -12.727 -9.747 2.639 1.00 94.19 100 MET A N 1
ATOM 776 C CA . MET A 1 100 ? -13.109 -9.966 1.244 1.00 94.19 100 MET A CA 1
ATOM 777 C C . MET A 1 100 ? -13.315 -11.448 0.911 1.00 94.19 100 MET A C 1
ATOM 779 O O . MET A 1 100 ? -14.045 -11.737 -0.032 1.00 94.19 100 MET A O 1
ATOM 783 N N . ASN A 1 101 ? -12.709 -12.376 1.669 1.00 89.69 101 ASN A N 1
ATOM 784 C CA . ASN A 1 101 ? -12.723 -13.822 1.391 1.00 89.69 101 ASN A CA 1
ATOM 785 C C . ASN A 1 101 ? -12.405 -14.168 -0.083 1.00 89.69 101 ASN A C 1
ATOM 787 O O . ASN A 1 101 ? -13.007 -15.070 -0.667 1.00 89.69 101 ASN A O 1
ATOM 791 N N . ASP A 1 102 ? -11.492 -13.410 -0.690 1.00 79.88 102 ASP A N 1
ATOM 792 C CA . ASP A 1 102 ? -11.083 -13.556 -2.088 1.00 79.88 102 ASP A CA 1
ATOM 793 C C . ASP A 1 102 ? -10.121 -14.760 -2.229 1.00 79.88 102 ASP A C 1
ATOM 795 O O . ASP A 1 102 ? -9.185 -14.856 -1.427 1.00 79.88 102 ASP A O 1
ATOM 799 N N . PRO A 1 103 ? -10.368 -15.712 -3.156 1.00 67.06 103 PRO A N 1
ATOM 800 C CA . PRO A 1 103 ? -9.567 -16.934 -3.303 1.00 67.06 103 PRO A CA 1
ATOM 801 C C . PRO A 1 103 ? -8.150 -16.737 -3.868 1.00 67.06 103 PRO A C 1
ATOM 803 O O . PRO A 1 103 ? -7.912 -15.794 -4.656 1.00 67.06 103 PRO A O 1
#

Foldseek 3Di:
DVPPCVVVVPPDDPVNVVVVVVVVVVVVVVVVVPDDDVVVCVLVVLVVQLVCLLVVLVVLCVVVVPPVSVVSSVVSPVVSVCSCVVPVVVCVVVVVCVVVVDD

Sequence (103 aa):
MAISDVTDYAHLTDADVEALCGEFDAIRCDIEASRGERDARYIHSTIRLQRSLETGGRAVLFASWFPPAWLAGTALLGTAKIVENMELGHNVMHGQWDWMNDP